Protein 2ZGD (pdb70)

Nearest PDB structures (foldseek):
  2zgd-assembly1_A  TM=1.006E+00  e=2.906E-17  unclassified
  2zgg-assembly1_A  TM=9.989E-01  e=7.273E-14  unclassified
  6gvm-assembly1_D  TM=4.880E-01  e=1.120E-10  synthetic construct
  4hrl-assembly1_A  TM=5.071E-01  e=3.769E-10  synthetic construct
  5h76-assembly3_C  TM=5.400E-01  e=4.015E-09  synthetic construct

Sequence (96 aa):
HHHHHSSGSDLGKKLLEAARAGQDDEVRILMANGADVAAKDKNGSTPLHLAARNGHLEVVKLLLEAGADVAQDKFGKTAFDISIDNGNEDLAEILQ

Structure (mmCIF, N/CA/C/O backbone):
data_2ZGD
#
_entry.id   2ZGD
#
_cell.length_a   48.887
_cell.length_b   48.887
_cell.length_c   67.088
_cell.angle_alpha   90.00
_cell.angle_beta   90.00
_cell.angle_gamma   120.00
#
_symmetry.space_group_name_H-M   'P 31 2 1'
#
loop_
_entity.id
_entity.type
_entity.pdbx_description
1 polymer '3 repeat synthetic ankyrin'
2 non-polymer 'CADMIUM ION'
3 non-polymer 'CHLORIDE ION'
4 water water
#
loop_
_atom_site.group_PDB
_atom_site.id
_atom_site.type_symbol
_atom_site.label_atom_id
_atom_site.label_alt_id
_atom_site.label_comp_id
_atom_site.label_asym_id
_atom_site.label_entity_id
_atom_site.label_seq_id
_atom_site.pdbx_PDB_ins_code
_atom_site.Cartn_x
_atom_site.Cartn_y
_atom_site.Cartn_z
_atom_site.occupancy
_atom_site.B_iso_or_equiv
_atom_site.auth_seq_id
_atom_site.auth_comp_id
_atom_site.auth_asym_id
_atom_site.auth_atom_id
_atom_site.pdbx_PDB_model_num
ATOM 1 N N . HIS A 1 5 ? -2.321 5.690 0.044 1.00 40.53 5 HIS A N 1
ATOM 2 C CA . HIS A 1 5 ? -1.274 6.381 -0.763 1.00 41.01 5 HIS A CA 1
ATOM 3 C C . HIS A 1 5 ? -0.943 7.757 -0.194 1.00 40.99 5 HIS A C 1
ATOM 4 O O . HIS A 1 5 ? -1.312 8.080 0.938 1.00 42.76 5 HIS A O 1
ATOM 5 N N . HIS A 1 6 ? -0.239 8.562 -0.987 1.00 39.91 6 HIS A N 1
ATOM 6 C CA . HIS A 1 6 ? 0.151 9.907 -0.579 1.00 38.17 6 HIS A CA 1
ATOM 7 C C . HIS A 1 6 ? -1.083 10.703 -0.181 1.00 36.80 6 HIS A C 1
ATOM 8 O O . HIS A 1 6 ? -2.192 10.410 -0.637 1.00 38.22 6 HIS A O 1
ATOM 10 N N . HIS A 1 7 ? -0.877 11.712 0.665 1.00 34.95 7 HIS A N 1
ATOM 11 C CA . HIS A 1 7 ? -1.959 12.571 1.150 1.00 30.44 7 HIS A CA 1
ATOM 12 C C . HIS A 1 7 ? -2.492 13.485 0.059 1.00 30.64 7 HIS A C 1
ATOM 13 O O . HIS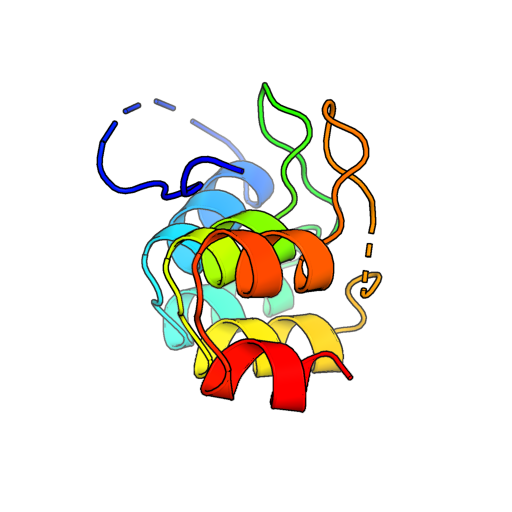 A 1 7 ? -1.778 13.844 -0.876 1.00 30.96 7 HIS A O 1
ATOM 20 N N . HIS A 1 8 ? -3.754 13.870 0.193 1.00 28.42 8 HIS A N 1
ATOM 21 C CA . HIS A 1 8 ? -4.394 14.747 -0.773 1.00 29.55 8 HIS A CA 1
ATOM 22 C C . HIS A 1 8 ? -4.907 15.980 -0.043 1.00 26.22 8 HIS A C 1
ATOM 23 O O . HIS A 1 8 ? -5.939 15.912 0.622 1.00 24.34 8 HIS A O 1
ATOM 30 N N . HIS A 1 9 ? -4.191 17.097 -0.144 1.00 26.00 9 HIS A N 1
ATOM 31 C CA . HIS A 1 9 ? -4.643 18.332 0.510 1.00 25.11 9 HIS A CA 1
ATOM 32 C C . HIS A 1 9 ? -4.885 19.412 -0.546 1.00 25.77 9 HIS A C 1
ATOM 33 O O . HIS A 1 9 ? -4.574 19.206 -1.721 1.00 24.12 9 HIS A O 1
ATOM 40 N N . SER A 1 10 ? -5.469 20.536 -0.140 1.00 23.29 10 SER A N 1
ATOM 41 C CA . SER A 1 10 ? -5.751 21.630 -1.068 1.00 24.28 10 SER A CA 1
ATOM 42 C C . SER A 1 10 ? -5.449 22.984 -0.447 1.00 23.51 10 SER A C 1
ATOM 43 O O . SER A 1 10 ? -6.310 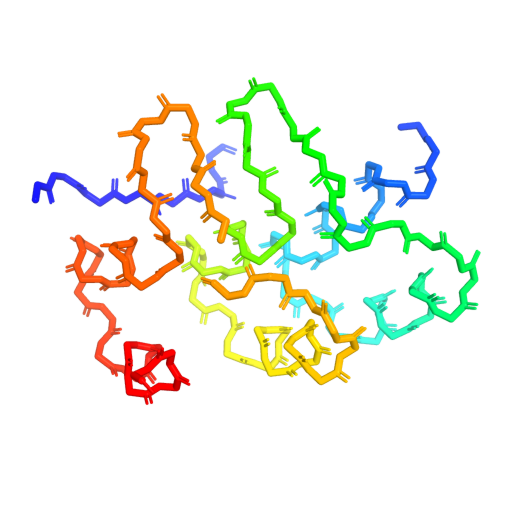23.837 -0.345 1.00 17.61 10 SER A O 1
ATOM 46 N N . SER A 1 11 ? -4.219 23.176 -0.007 1.00 27.57 11 SER A N 1
ATOM 47 C CA . SER A 1 11 ? -3.873 24.457 0.552 1.00 28.28 11 SER A CA 1
ATOM 48 C C . SER A 1 11 ? -2.670 24.956 -0.237 1.00 32.45 11 SER A C 1
ATOM 49 O O . SER A 1 11 ? -2.191 26.077 -0.051 1.00 28.03 11 SER A O 1
ATOM 52 N N . GLY A 1 12 ? -2.224 24.117 -1.171 1.00 35.24 12 GLY A N 1
ATOM 53 C CA . GLY A 1 12 ? -1.080 24.451 -2.007 1.00 38.69 12 GLY A CA 1
ATOM 54 C C . GLY A 1 12 ? -1.391 25.503 -3.061 1.00 40.25 12 GLY A C 1
ATOM 55 O O . GLY A 1 12 ? -2.393 26.216 -2.958 1.00 41.34 12 GLY A O 1
ATOM 56 N N . SER A 1 22 ? -15.841 31.880 -10.675 1.00 44.47 22 SER A N 1
ATOM 57 C CA . SER A 1 22 ? -16.730 32.926 -11.162 1.00 42.49 22 SER A CA 1
ATOM 58 C C . SER A 1 22 ? -18.072 32.907 -10.433 1.00 39.88 22 SER A C 1
ATOM 59 O O . SER A 1 22 ? -18.305 33.675 -9.506 1.00 38.37 22 SER A O 1
ATOM 61 N N . ASP A 1 23 ? -18.946 32.011 -10.864 1.00 37.33 23 ASP A N 1
ATOM 62 C CA . ASP A 1 23 ? -20.269 31.888 -10.294 1.00 33.54 23 ASP A CA 1
ATOM 63 C C . ASP A 1 23 ? -20.271 31.388 -8.851 1.00 31.25 23 ASP A C 1
ATOM 64 O O . ASP A 1 23 ? -19.225 31.292 -8.192 1.00 30.58 23 ASP A O 1
ATOM 69 N N . LEU A 1 24 ? -21.461 31.059 -8.368 1.00 27.59 24 LEU A N 1
ATOM 70 C CA . LEU A 1 24 ? -21.611 30.575 -7.018 1.00 25.22 24 LEU A CA 1
ATOM 71 C C . LEU A 1 24 ? -20.889 29.241 -6.818 1.00 22.63 24 LEU A C 1
ATOM 72 O O . LEU A 1 24 ? -20.418 28.960 -5.730 1.00 21.10 24 LEU A O 1
ATOM 77 N N . GLY A 1 25 ? -20.802 28.425 -7.864 1.00 21.67 25 GLY A N 1
ATOM 78 C CA . GLY A 1 25 ? -20.117 27.143 -7.741 1.00 21.39 25 GLY A CA 1
ATOM 79 C C . GLY A 1 25 ? -18.661 27.297 -7.318 1.00 19.52 25 GLY A C 1
ATOM 80 O O . GLY A 1 25 ? -18.201 26.667 -6.367 1.00 16.42 25 GLY A O 1
ATOM 81 N N . LYS A 1 26 ? -17.931 28.133 -8.050 1.00 19.88 26 LYS A N 1
ATOM 82 C CA . LYS A 1 26 ? -16.537 28.399 -7.746 1.00 19.49 26 LYS A CA 1
ATOM 83 C C . LYS A 1 26 ? -16.382 28.945 -6.320 1.00 16.55 26 LYS A C 1
ATOM 84 O O . LYS A 1 26 ? -15.423 28.615 -5.643 1.00 14.75 26 LYS A O 1
ATOM 90 N N . LYS A 1 27 ? -17.322 29.772 -5.874 1.00 13.18 27 LYS A N 1
ATOM 91 C CA . LYS A 1 27 ? -17.261 30.354 -4.537 1.00 15.80 27 LYS A CA 1
ATOM 92 C C . LYS A 1 27 ? -17.500 29.293 -3.462 1.00 13.78 27 LYS A C 1
ATOM 93 O O . LYS A 1 27 ? -16.890 29.335 -2.397 1.00 11.68 27 LYS A O 1
ATOM 99 N N . LEU A 1 28 ? -18.405 28.360 -3.745 1.00 12.59 28 LEU A N 1
ATOM 100 C CA . LEU A 1 28 ? -18.700 27.283 -2.801 1.00 12.16 28 LEU A CA 1
ATOM 101 C C . LEU A 1 28 ? -17.489 26.331 -2.722 1.00 9.90 28 LEU A C 1
ATOM 102 O O . LEU A 1 28 ? -17.135 25.848 -1.641 1.00 9.33 28 LEU A O 1
ATOM 107 N N . LEU A 1 29 ? -16.854 26.082 -3.867 1.00 8.69 29 LEU A N 1
ATOM 108 C CA . LEU A 1 29 ? -15.680 25.227 -3.895 1.00 10.33 29 LEU A CA 1
ATOM 109 C C . LEU A 1 29 ? -14.630 25.887 -2.989 1.00 9.51 29 LEU A C 1
ATOM 110 O O . LEU A 1 29 ? -13.992 25.203 -2.164 1.00 9.02 29 LEU A O 1
ATOM 115 N N . GLU A 1 30 ? -14.476 27.213 -3.104 1.00 8.69 30 GLU A N 1
ATOM 116 C CA . GLU A 1 30 ? -13.497 27.897 -2.263 1.00 10.07 30 GLU A CA 1
ATOM 117 C C . GLU A 1 30 ? -13.869 27.913 -0.772 1.00 10.02 30 GLU A C 1
ATOM 118 O O . GLU A 1 30 ? -13.005 27.712 0.083 1.00 9.52 30 GLU A O 1
ATOM 124 N N . ALA A 1 31 ? -15.139 28.167 -0.458 1.00 11.85 31 ALA A N 1
ATOM 125 C CA . ALA A 1 31 ? -15.563 28.227 0.945 1.00 11.27 31 ALA A CA 1
ATOM 126 C C . ALA A 1 31 ? -15.337 26.879 1.611 1.00 11.03 31 ALA A C 1
ATOM 127 O O . ALA A 1 31 ? -14.872 26.800 2.750 1.00 9.18 31 ALA A O 1
ATOM 129 N N . ALA A 1 32 ? -15.660 25.818 0.885 1.00 9.47 32 ALA A N 1
ATOM 130 C CA . ALA A 1 32 ? -15.494 24.467 1.412 1.00 9.27 32 ALA A CA 1
ATOM 131 C C . ALA A 1 32 ? -14.013 24.135 1.596 1.00 11.15 32 ALA A C 1
ATOM 132 O O . ALA A 1 32 ? -13.615 23.589 2.641 1.00 9.69 32 ALA A O 1
ATOM 134 N N . ARG A 1 33 ? -13.200 24.464 0.590 1.00 8.86 33 ARG A N 1
ATOM 135 C CA . ARG A 1 33 ? -11.746 24.229 0.655 1.00 9.86 33 ARG A CA 1
ATOM 136 C C . ARG A 1 33 ? -11.159 24.982 1.872 1.00 9.56 33 ARG A C 1
ATOM 137 O O . ARG A 1 33 ? -10.257 24.488 2.570 1.00 8.68 33 ARG A O 1
ATOM 145 N N . ALA A 1 34 ? -11.684 26.174 2.142 1.00 9.60 34 ALA A N 1
ATOM 146 C CA . ALA A 1 34 ? -11.175 26.975 3.257 1.00 9.34 34 ALA A CA 1
ATOM 147 C C . ALA A 1 34 ? -11.794 26.727 4.652 1.00 9.19 34 ALA A C 1
ATOM 148 O O . ALA A 1 34 ? -11.356 27.314 5.650 1.00 8.53 34 ALA A O 1
ATOM 150 N N . GLY A 1 35 ? -12.791 25.851 4.729 1.00 9.43 35 GLY A N 1
ATOM 151 C CA . GLY A 1 35 ? -13.415 25.536 6.010 1.00 8.46 35 GLY A CA 1
ATOM 152 C C . GLY A 1 35 ? -14.224 26.678 6.592 1.00 11.95 3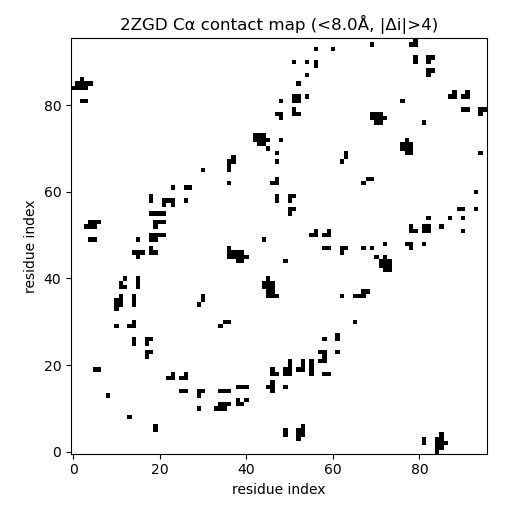5 GLY A C 1
ATOM 153 O O . GLY A 1 35 ? -14.356 26.804 7.806 1.00 7.62 35 GLY A O 1
ATOM 154 N N . GLN A 1 36 ? -14.795 27.502 5.717 1.00 10.20 36 GLN A N 1
ATOM 155 C CA . GLN A 1 36 ? -15.567 28.662 6.142 1.00 11.66 36 GLN A CA 1
ATOM 156 C C . GLN A 1 36 ? -17.029 28.320 6.139 1.00 13.59 36 GLN A C 1
ATOM 157 O O . GLN A 1 36 ? -17.728 28.549 5.142 1.00 10.83 36 GLN A O 1
ATOM 163 N N . ASP A 1 37 ? -17.503 27.783 7.260 1.00 14.56 37 ASP A N 1
ATOM 164 C CA . ASP A 1 37 ? -18.884 27.321 7.361 1.00 19.00 37 ASP A CA 1
ATOM 165 C C . ASP A 1 37 ? -19.978 28.337 7.074 1.00 16.58 37 ASP A C 1
ATOM 166 O O . ASP A 1 37 ? -20.941 28.015 6.398 1.00 13.84 37 ASP A O 1
ATOM 171 N N . ASP A 1 38 ? -19.841 29.554 7.588 1.00 18.80 38 ASP A N 1
ATOM 172 C CA . ASP A 1 38 ? -20.874 30.545 7.345 1.00 18.37 38 ASP A CA 1
ATOM 173 C C . ASP A 1 38 ? -20.980 30.868 5.860 1.00 16.73 38 ASP A C 1
ATOM 174 O O . ASP A 1 38 ? -22.088 31.031 5.342 1.00 15.03 38 ASP A O 1
ATOM 179 N N . GLU A 1 39 ? -19.838 30.949 5.173 1.00 14.35 39 GLU A N 1
ATOM 180 C CA . GLU A 1 39 ? -19.825 31.205 3.741 1.00 15.58 39 GLU A CA 1
ATOM 181 C C . GLU A 1 39 ? -20.555 30.095 3.019 1.00 15.63 39 GLU A C 1
ATOM 182 O O . GLU A 1 39 ? -21.303 30.331 2.076 1.00 15.07 39 GLU A O 1
ATOM 188 N N . VAL A 1 40 ? -20.293 28.868 3.445 1.00 13.86 40 VAL A N 1
ATOM 189 C CA . VAL A 1 40 ? -20.917 27.711 2.832 1.00 14.46 40 VAL A CA 1
ATOM 190 C C . VAL A 1 40 ? -22.432 27.757 3.030 1.00 15.36 40 VAL A C 1
ATOM 191 O O . VAL A 1 40 ? -23.192 27.500 2.083 1.00 13.15 40 VAL A O 1
ATOM 195 N N . ARG A 1 41 ? -22.879 28.080 4.242 1.00 16.90 41 ARG A N 1
ATOM 196 C CA . ARG A 1 41 ? -24.328 28.145 4.511 1.00 18.15 41 ARG A CA 1
ATOM 197 C C . ARG A 1 41 ? -24.992 29.142 3.562 1.00 19.75 41 ARG A C 1
ATOM 198 O O . ARG A 1 41 ? -25.950 28.805 2.860 1.00 19.38 41 ARG A O 1
ATOM 206 N N . ILE A 1 42 ? -24.467 30.365 3.556 1.00 18.66 42 ILE A N 1
ATOM 207 C CA . ILE A 1 42 ? -24.996 31.449 2.730 1.00 18.88 42 ILE A CA 1
ATOM 208 C C . ILE A 1 42 ? -25.024 31.092 1.252 1.00 19.00 42 ILE A C 1
ATOM 209 O O . ILE A 1 42 ? -26.041 31.275 0.580 1.00 17.91 42 ILE A O 1
ATOM 214 N N . LEU A 1 43 ? -23.900 30.597 0.738 1.00 18.73 43 LEU A N 1
ATOM 215 C CA . LEU A 1 43 ? -23.801 30.249 -0.678 1.00 18.21 43 LEU A CA 1
ATOM 216 C C . LEU A 1 43 ? -24.792 29.159 -1.105 1.00 18.53 43 LEU A C 1
ATOM 217 O O . LEU A 1 43 ? -25.407 29.256 -2.170 1.00 17.49 43 LEU A O 1
ATOM 222 N N . MET A 1 44 ? -24.954 28.122 -0.289 1.00 16.01 44 MET A N 1
ATOM 223 C CA . MET A 1 44 ? -25.891 27.074 -0.663 1.00 20.16 44 MET A CA 1
ATOM 224 C C . MET A 1 44 ? -27.313 27.630 -0.614 1.00 21.36 44 MET A C 1
ATOM 225 O O . MET A 1 44 ? -28.147 27.309 -1.464 1.00 22.01 44 MET A O 1
ATOM 230 N N . ALA A 1 45 ? -27.591 28.456 0.386 1.00 21.26 45 ALA A N 1
ATOM 231 C CA . ALA A 1 45 ? -28.911 29.053 0.491 1.00 23.73 45 ALA A CA 1
ATOM 232 C C . ALA A 1 45 ? -29.201 29.816 -0.799 1.00 25.07 45 ALA A C 1
ATOM 233 O O . ALA A 1 45 ? -30.332 29.811 -1.300 1.00 25.65 45 ALA A O 1
ATOM 235 N N . ASN A 1 46 ? -28.178 30.465 -1.344 1.00 24.92 46 ASN A N 1
ATOM 236 C CA . ASN A 1 46 ? -28.361 31.243 -2.556 1.00 24.80 46 ASN A CA 1
ATOM 237 C C . ASN A 1 46 ? -28.265 30.453 -3.855 1.00 24.82 46 ASN A C 1
ATOM 238 O O . ASN A 1 46 ? -28.041 31.023 -4.919 1.00 27.15 46 ASN A O 1
ATOM 243 N N . GLY A 1 47 ? -28.438 29.141 -3.769 1.00 24.53 47 GLY A N 1
ATOM 244 C CA . GLY A 1 47 ? -28.406 28.317 -4.972 1.00 24.40 47 GLY A CA 1
ATOM 245 C C . GLY A 1 47 ? -27.092 27.738 -5.465 1.00 25.08 47 GLY A C 1
ATOM 246 O O . GLY A 1 47 ? -27.062 27.168 -6.559 1.00 25.01 47 GLY A O 1
ATOM 247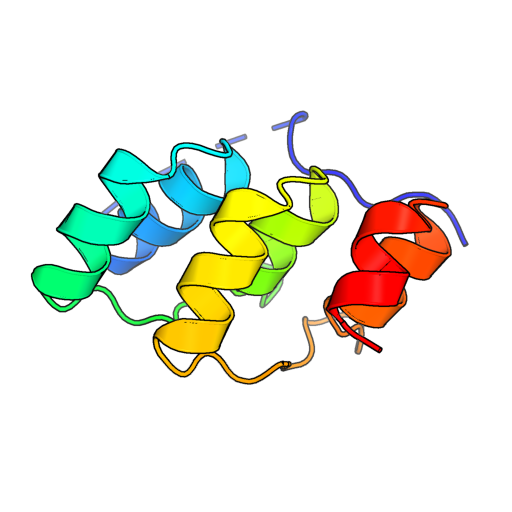 N N . ALA A 1 48 ? -26.006 27.872 -4.698 1.00 22.05 48 ALA A N 1
ATOM 248 C CA . ALA A 1 48 ? -24.725 27.312 -5.129 1.00 21.25 48 ALA A CA 1
ATOM 249 C C . ALA A 1 48 ? -24.939 25.807 -5.249 1.00 19.96 48 ALA A C 1
ATOM 250 O O . ALA A 1 48 ? -25.571 25.203 -4.391 1.00 21.83 48 ALA A O 1
ATOM 252 N N . ASP A 1 49 ? -24.422 25.201 -6.309 1.00 20.01 49 ASP A N 1
ATOM 253 C CA . ASP A 1 49 ? -24.615 23.767 -6.543 1.00 19.90 49 ASP A CA 1
ATOM 254 C C . ASP A 1 49 ? -23.640 22.873 -5.755 1.00 18.73 49 ASP A C 1
ATOM 255 O O . ASP A 1 49 ? -22.448 22.902 -6.017 1.00 16.88 49 ASP A O 1
ATOM 260 N N . VAL A 1 50 ? -24.138 22.071 -4.813 1.00 17.64 50 VAL A N 1
ATOM 261 C CA . VAL A 1 50 ? -23.237 21.200 -4.046 1.00 20.77 50 VAL A CA 1
ATOM 262 C C . VAL A 1 50 ? -22.551 20.168 -4.926 1.00 19.67 50 VAL A C 1
ATOM 263 O O . VAL A 1 50 ? -21.588 19.522 -4.509 1.00 19.72 50 VAL A O 1
ATOM 267 N N . ALA A 1 51 ? -23.023 20.041 -6.159 1.00 19.33 51 ALA A N 1
ATOM 268 C CA . ALA A 1 51 ? -22.424 19.117 -7.112 1.00 20.28 51 ALA A CA 1
ATOM 269 C C . ALA A 1 51 ? -21.373 19.811 -7.985 1.00 20.05 51 ALA A C 1
ATOM 270 O O . ALA A 1 51 ? -20.831 19.204 -8.913 1.00 21.64 51 ALA A O 1
ATOM 272 N N . ALA A 1 52 ? -21.085 21.082 -7.713 1.00 20.25 52 ALA A N 1
ATOM 273 C CA . ALA A 1 52 ? -20.082 21.793 -8.506 1.00 20.58 52 ALA A CA 1
ATOM 274 C C . ALA A 1 52 ? -18.770 21.018 -8.486 1.00 22.48 52 ALA A C 1
ATOM 275 O O . ALA A 1 52 ? -18.462 20.341 -7.504 1.00 19.95 52 ALA A O 1
ATOM 277 N N . LYS A 1 53 ? -18.001 21.112 -9.567 1.00 22.54 53 LYS A N 1
ATOM 278 C CA . LYS A 1 53 ? -16.719 20.415 -9.634 1.00 26.43 53 LYS A CA 1
ATOM 279 C C . LYS A 1 53 ? -15.606 21.311 -10.164 1.00 26.54 53 LYS A C 1
ATOM 280 O O . LYS A 1 53 ? -15.843 22.165 -11.021 1.00 25.70 53 LYS A O 1
ATOM 284 N N . ASP A 1 54 ? -14.398 21.133 -9.642 1.00 26.94 54 ASP A N 1
ATOM 285 C CA . ASP A 1 54 ? -13.263 21.909 -10.128 1.00 27.34 54 ASP A CA 1
ATOM 286 C C . ASP A 1 54 ? -12.584 21.101 -11.240 1.00 29.27 54 ASP A C 1
ATOM 287 O O . ASP A 1 54 ? -13.133 20.097 -11.697 1.00 26.70 54 ASP A O 1
ATOM 292 N N . LYS A 1 55 ? -11.399 21.536 -11.656 1.00 30.05 55 LYS A N 1
ATOM 293 C CA . LYS A 1 55 ? -10.641 20.868 -12.716 1.00 33.74 55 LYS A CA 1
ATOM 294 C C . LYS A 1 55 ? -10.485 19.374 -12.470 1.00 34.08 55 LYS A C 1
ATOM 295 O O . LYS A 1 55 ? -10.735 18.562 -13.359 1.00 34.63 55 LYS A O 1
ATOM 298 N N . ASN A 1 56 ? -10.059 19.020 -11.261 1.00 34.96 56 ASN A N 1
ATOM 299 C CA . ASN A 1 56 ? -9.842 17.624 -10.893 1.00 33.10 56 ASN A CA 1
ATOM 300 C C . ASN A 1 56 ? -11.108 16.852 -10.558 1.00 31.55 56 ASN A C 1
ATOM 301 O O . ASN A 1 56 ? -11.041 15.767 -9.978 1.00 30.33 56 ASN A O 1
ATOM 305 N N . GLY A 1 57 ? -12.257 17.394 -10.944 1.00 26.58 57 GLY A N 1
ATOM 306 C CA . GLY A 1 57 ? -13.508 16.721 -10.653 1.00 25.89 57 GLY A CA 1
ATOM 307 C C . GLY A 1 57 ? -13.844 16.703 -9.169 1.00 21.72 57 GLY A C 1
ATOM 308 O O . GLY A 1 57 ? 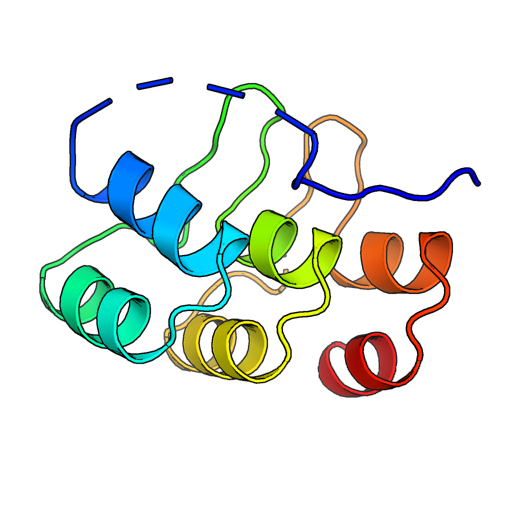-14.691 15.921 -8.737 1.00 20.83 57 GLY A O 1
ATOM 309 N N . SER A 1 58 ? -13.174 17.544 -8.381 1.00 19.09 58 SER A N 1
ATOM 310 C CA . SER A 1 58 ? -13.448 17.613 -6.946 1.00 18.06 58 SER A CA 1
ATOM 311 C C . SER A 1 58 ? -14.700 18.443 -6.657 1.00 17.99 58 SER A C 1
ATOM 312 O O . SER A 1 58 ? -14.873 19.542 -7.198 1.00 16.66 58 SER A O 1
ATOM 315 N N . THR A 1 59 ? -15.567 17.914 -5.796 1.00 16.46 59 THR A N 1
ATOM 316 C CA . THR A 1 59 ? -16.779 18.624 -5.392 1.00 15.65 59 THR A CA 1
ATOM 317 C C . THR A 1 59 ? -16.456 19.372 -4.116 1.00 13.91 59 THR A C 1
ATOM 318 O O . THR A 1 59 ? -15.371 19.218 -3.552 1.00 13.54 59 THR A O 1
ATOM 322 N N . PRO A 1 60 ? -17.378 20.222 -3.659 1.00 11.10 60 PRO A N 1
ATOM 323 C CA . PRO A 1 60 ? -17.066 20.939 -2.424 1.00 12.44 60 PRO A CA 1
ATOM 324 C C . PRO A 1 60 ? -16.813 19.956 -1.288 1.00 10.49 60 PRO A C 1
ATOM 325 O O . PRO A 1 60 ? -16.004 20.221 -0.415 1.00 8.32 60 PRO A O 1
ATOM 329 N N . LEU A 1 61 ? -17.497 18.816 -1.321 1.00 7.59 61 LEU A N 1
ATOM 330 C CA . LEU A 1 61 ? -17.295 17.804 -0.275 1.00 11.11 61 LEU A CA 1
ATOM 331 C C . LEU A 1 61 ? -15.846 17.297 -0.335 1.00 11.35 61 LEU A C 1
ATOM 332 O O . LEU A 1 61 ? -15.221 17.097 0.701 1.00 8.95 61 LEU A O 1
ATOM 337 N N . HIS A 1 62 ? -15.297 17.099 -1.539 1.00 11.51 62 HIS A N 1
ATOM 338 C CA . HIS A 1 62 ? -13.912 16.650 -1.635 1.00 10.17 62 HIS A CA 1
ATOM 339 C C . HIS A 1 62 ? -12.901 17.671 -1.086 1.00 9.70 62 HIS A C 1
ATOM 340 O O . HIS A 1 62 ? -11.945 17.306 -0.377 1.00 8.22 62 HIS A O 1
ATOM 347 N N . LEU A 1 63 ? -13.062 18.937 -1.454 1.00 9.19 63 LEU A N 1
ATOM 348 C CA . LEU A 1 63 ? -12.127 19.960 -0.994 1.00 8.14 63 LEU A CA 1
ATOM 349 C C . LEU A 1 63 ? -12.181 20.138 0.551 1.00 9.05 63 LEU A C 1
ATOM 350 O O . LEU A 1 63 ? -11.143 20.318 1.202 1.00 8.97 63 LEU A O 1
ATOM 355 N N . ALA A 1 64 ? -13.377 20.082 1.137 1.00 7.46 64 ALA A N 1
ATOM 356 C CA . ALA A 1 64 ? -13.516 20.179 2.587 1.00 8.52 64 ALA A CA 1
ATOM 357 C C . ALA A 1 64 ? -12.795 18.967 3.199 1.00 10.24 64 ALA A C 1
ATOM 358 O O . ALA A 1 64 ? -12.050 19.092 4.180 1.00 11.92 64 ALA A O 1
ATOM 360 N N . ALA A 1 65 ? -13.012 17.797 2.610 1.00 10.65 65 ALA A N 1
ATOM 361 C CA . ALA A 1 65 ? -12.375 16.578 3.108 1.00 12.14 65 ALA A CA 1
ATOM 362 C C . ALA A 1 65 ? -10.847 16.635 2.962 1.00 10.78 65 ALA A C 1
ATOM 363 O O . ALA A 1 65 ? -10.108 16.249 3.866 1.00 6.51 65 ALA A O 1
ATOM 365 N N . ARG A 1 66 ? -10.375 17.105 1.813 1.00 12.20 66 ARG A N 1
ATOM 366 C CA . ARG A 1 66 ? -8.945 17.194 1.592 1.00 13.09 66 ARG A CA 1
ATOM 367 C C . ARG A 1 66 ? -8.244 18.034 2.660 1.00 12.38 66 ARG A C 1
ATOM 368 O O . ARG A 1 66 ? -7.104 17.750 3.030 1.00 13.62 66 ARG A O 1
ATOM 376 N N . ASN A 1 67 ? -8.933 19.040 3.179 1.00 8.52 67 ASN A N 1
ATOM 377 C CA . ASN A 1 67 ? -8.347 19.906 4.193 1.00 10.91 67 ASN A CA 1
ATOM 378 C C . ASN A 1 67 ? -8.882 19.661 5.619 1.00 9.93 67 ASN A C 1
ATOM 379 O O . ASN A 1 67 ? -8.715 20.488 6.525 1.00 11.02 67 ASN A O 1
ATOM 384 N N . GLY A 1 68 ? -9.541 18.531 5.803 1.00 5.92 68 GLY A N 1
ATOM 385 C CA . GLY A 1 68 ? -10.026 18.153 7.117 1.00 7.24 68 GLY A CA 1
ATOM 386 C C . GLY A 1 68 ? -11.039 19.030 7.805 1.00 9.92 68 GLY A C 1
ATOM 387 O O . GLY A 1 68 ? -11.063 19.063 9.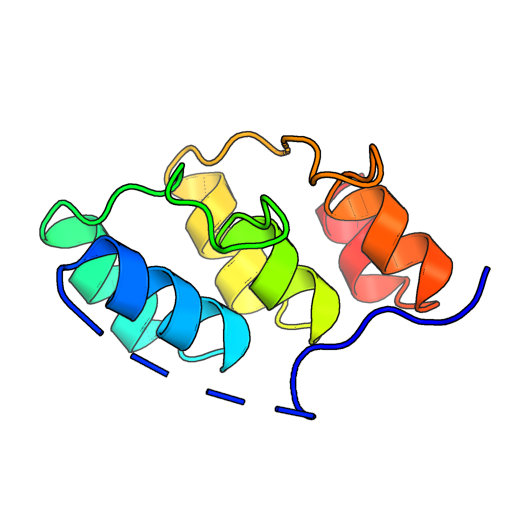022 1.00 12.44 68 GLY A O 1
ATOM 388 N N . HIS A 1 69 ? -11.883 19.717 7.038 1.00 9.99 69 HIS A N 1
ATOM 389 C CA . HIS A 1 69 ? -12.903 20.618 7.603 1.00 8.93 69 HIS A CA 1
ATOM 390 C C . HIS A 1 69 ? -14.202 19.876 7.931 1.00 11.07 69 HIS A C 1
ATOM 391 O O . HIS A 1 69 ? -15.140 19.832 7.128 1.00 9.29 69 HIS A O 1
ATOM 398 N N . LEU A 1 70 ? -14.252 19.339 9.149 1.00 10.68 70 LEU A N 1
ATOM 399 C CA . LEU A 1 70 ? -15.378 18.549 9.610 1.00 13.78 70 LEU A CA 1
ATOM 400 C C . LEU A 1 70 ? -16.733 19.235 9.562 1.00 12.08 70 LEU A C 1
ATOM 401 O O . LEU A 1 70 ? -17.692 18.640 9.087 1.00 9.08 70 LEU A O 1
ATOM 406 N N . GLU A 1 71 ? -16.796 20.479 10.027 1.00 12.57 71 GLU A N 1
ATOM 407 C CA . GLU A 1 71 ? -18.038 21.246 10.051 1.00 15.23 71 GLU A CA 1
ATOM 408 C C . GLU A 1 71 ? -18.607 21.449 8.646 1.00 12.38 71 GLU A C 1
ATOM 409 O O . GLU A 1 71 ? -19.814 21.261 8.403 1.00 10.33 71 GLU A O 1
ATOM 415 N N . VAL A 1 72 ? -17.745 21.844 7.714 1.00 11.31 72 VAL A N 1
ATOM 416 C CA . VAL A 1 72 ? -18.197 22.038 6.339 1.00 13.32 72 VAL A CA 1
ATOM 417 C C . VAL A 1 72 ? -18.704 20.701 5.758 1.00 11.35 72 VAL A C 1
ATOM 418 O O . VAL A 1 72 ? -19.739 20.645 5.065 1.00 10.25 72 VAL A O 1
ATOM 422 N N . VAL A 1 73 ? -17.986 19.615 6.045 1.00 12.55 73 VAL A N 1
ATOM 423 C CA . VAL A 1 73 ? -18.427 18.320 5.554 1.00 12.27 73 VAL A CA 1
ATOM 424 C C . VAL A 1 73 ? -19.838 18.015 6.067 1.00 12.33 73 VAL A C 1
ATOM 425 O O . VAL A 1 73 ? -20.699 17.582 5.294 1.00 10.88 73 VAL A O 1
ATOM 429 N N . LYS A 1 74 ? -20.092 18.255 7.353 1.00 11.96 74 LYS A N 1
ATOM 430 C CA . LYS A 1 74 ? -21.435 18.000 7.895 1.00 14.65 74 LYS A CA 1
ATOM 431 C C . LYS A 1 74 ? -22.504 18.876 7.229 1.00 15.67 74 LYS A C 1
ATOM 432 O O . LYS A 1 74 ? -23.603 18.403 6.911 1.00 12.90 74 LYS A O 1
ATOM 438 N N . LEU A 1 75 ? -22.191 20.149 6.994 1.00 13.97 75 LEU A N 1
ATOM 439 C CA . LEU A 1 75 ? -23.159 21.041 6.360 1.00 13.23 75 LEU A CA 1
ATOM 440 C C . LEU A 1 75 ? -23.492 20.612 4.931 1.00 12.48 75 LEU A C 1
ATOM 441 O O . LEU A 1 75 ? -24.662 20.632 4.520 1.00 11.50 75 LEU A O 1
ATOM 446 N N . LEU A 1 76 ? -22.463 20.228 4.173 1.00 9.95 76 LEU A N 1
ATOM 447 C CA . LEU A 1 76 ? -22.667 19.796 2.802 1.00 12.23 76 LEU A CA 1
ATOM 448 C C . LEU A 1 76 ? -23.533 18.538 2.773 1.00 11.34 76 LEU A C 1
ATOM 449 O O . LEU A 1 76 ? -24.461 18.451 1.981 1.00 14.99 76 LEU A O 1
ATOM 454 N N . LEU A 1 77 ? -23.232 17.575 3.637 1.00 12.70 77 LEU A N 1
ATOM 455 C CA . LEU A 1 77 ? -24.008 16.351 3.669 1.00 14.99 77 LEU A CA 1
ATOM 456 C C . LEU A 1 77 ? -25.466 16.648 4.022 1.00 16.66 77 LEU A C 1
ATOM 457 O O . LEU A 1 77 ? -26.388 16.089 3.421 1.00 17.02 77 LEU A O 1
ATOM 462 N N . GLU A 1 78 ? -25.680 17.539 4.980 1.00 17.67 78 GLU A N 1
ATOM 463 C CA . GLU A 1 78 ? -27.038 17.861 5.380 1.00 21.48 78 GLU A CA 1
ATOM 464 C C . GLU A 1 78 ? -27.771 18.595 4.285 1.00 20.89 78 GLU A C 1
ATOM 465 O O . GLU A 1 78 ? -29.002 18.543 4.211 1.00 20.48 78 GLU A O 1
ATOM 470 N N . ALA A 1 79 ? -27.026 19.266 3.418 1.00 18.72 79 ALA A N 1
ATOM 471 C CA . ALA A 1 79 ? -27.655 19.983 2.327 1.00 19.62 79 ALA A CA 1
ATOM 472 C C . ALA A 1 79 ? -27.905 19.041 1.162 1.00 19.12 79 ALA A C 1
ATOM 473 O O . ALA A 1 79 ? -28.386 19.455 0.117 1.00 21.37 79 ALA A O 1
ATOM 475 N N . GLY A 1 80 ? -27.550 17.771 1.329 1.00 20.27 80 GLY A N 1
ATOM 476 C CA . GLY A 1 80 ? -27.794 16.816 0.265 1.00 18.82 80 GLY A CA 1
ATOM 477 C C . GLY A 1 80 ? -26.671 16.514 -0.707 1.00 18.57 80 GLY A C 1
ATOM 478 O O . GLY A 1 80 ? -26.916 16.028 -1.820 1.00 19.19 80 GLY A O 1
ATOM 479 N N . ALA A 1 81 ? -25.432 16.789 -0.320 1.00 15.24 81 ALA A N 1
ATOM 480 C CA . ALA A 1 81 ? -24.326 16.488 -1.218 1.00 12.57 81 ALA A CA 1
ATOM 481 C C . ALA A 1 81 ? -24.167 14.963 -1.315 1.00 11.39 81 ALA A C 1
ATOM 482 O O . ALA A 1 81 ? -24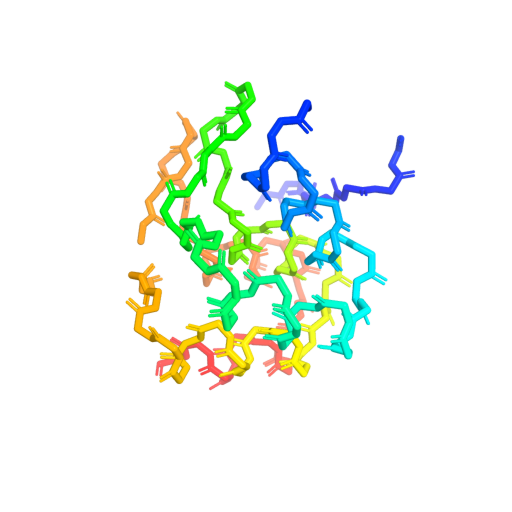.410 14.249 -0.340 1.00 10.51 81 ALA A O 1
ATOM 484 N N . ASP A 1 82 ? -23.789 14.472 -2.492 1.00 12.73 82 ASP A N 1
ATOM 485 C CA . ASP A 1 82 ? -23.573 13.034 -2.708 1.00 13.49 82 ASP A CA 1
ATOM 486 C C . ASP A 1 82 ? -22.310 12.596 -1.961 1.00 11.99 82 ASP A C 1
ATOM 487 O O . ASP A 1 82 ? -21.184 12.896 -2.375 1.00 11.37 82 ASP A O 1
ATOM 492 N N . VAL A 1 83 ? -22.491 11.879 -0.864 1.00 11.85 83 VAL A N 1
ATOM 493 C CA . VAL A 1 83 ? -21.354 11.449 -0.076 1.00 10.59 83 VAL A CA 1
ATOM 494 C C . VAL A 1 83 ? -20.454 10.508 -0.865 1.00 12.24 83 VAL A C 1
ATOM 495 O O . VAL A 1 83 ? -19.284 10.392 -0.569 1.00 12.10 83 VAL A O 1
ATOM 508 N N . ALA A 1 85 ? -19.773 10.798 -4.217 1.00 9.00 85 ALA A N 1
ATOM 509 C CA . ALA A 1 85 ? -19.235 11.377 -5.451 1.00 11.29 85 ALA A CA 1
ATOM 510 C C . ALA A 1 85 ? -17.736 11.057 -5.563 1.00 11.40 85 ALA A C 1
ATOM 511 O O . ALA A 1 85 ? -16.985 11.079 -4.573 1.00 10.55 85 ALA A O 1
ATOM 513 N N . GLN A 1 86 ? -17.302 10.761 -6.779 1.00 12.30 86 GLN A N 1
ATOM 514 C CA . GLN A 1 86 ? -15.908 10.425 -7.023 1.00 14.06 86 GLN A CA 1
ATOM 515 C C . GLN A 1 86 ? -15.195 11.501 -7.815 1.00 14.06 86 GLN A C 1
ATOM 516 O O . GLN A 1 86 ? -15.769 12.052 -8.735 1.00 14.51 86 GLN A O 1
ATOM 522 N N . ASP A 1 87 ? -13.950 11.801 -7.457 1.00 14.08 87 ASP A N 1
ATOM 523 C CA . ASP A 1 87 ? -13.204 12.799 -8.221 1.00 16.54 87 ASP A CA 1
ATOM 524 C C . ASP 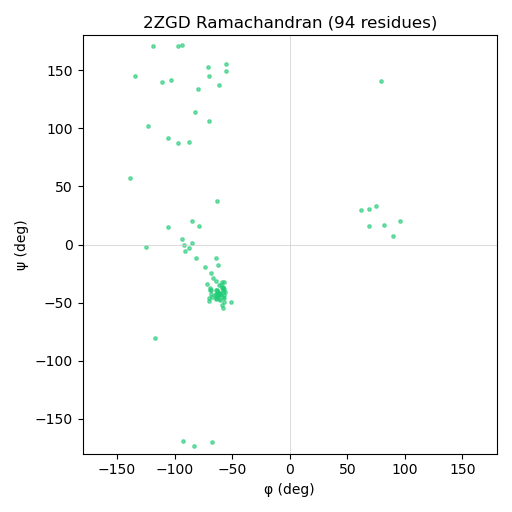A 1 87 ? -12.592 12.096 -9.451 1.00 18.03 87 ASP A C 1
ATOM 525 O O . ASP A 1 87 ? -12.893 10.930 -9.707 1.00 15.19 87 ASP A O 1
ATOM 530 N N . LYS A 1 88 ? -11.758 12.791 -10.212 1.00 20.55 88 LYS A N 1
ATOM 531 C CA . LYS A 1 88 ? -11.153 12.194 -11.401 1.00 22.77 88 LYS A CA 1
ATOM 532 C C . LYS A 1 88 ? -10.278 11.005 -11.102 1.00 22.29 88 LYS A C 1
ATOM 533 O O . LYS A 1 88 ? -9.972 10.222 -11.992 1.00 22.79 88 LYS A O 1
ATOM 536 N N . PHE A 1 89 ? -9.870 10.869 -9.850 1.00 21.23 89 PHE A N 1
ATOM 537 C CA . PHE A 1 89 ? -9.012 9.760 -9.455 1.00 24.61 89 PHE A CA 1
ATOM 538 C C . PHE A 1 89 ? -9.836 8.572 -8.963 1.00 23.48 89 PHE A C 1
ATOM 539 O O . PHE A 1 89 ? -9.283 7.547 -8.590 1.00 24.09 89 PHE A O 1
ATOM 542 N N . GLY A 1 90 ? -11.157 8.708 -8.961 1.00 21.80 90 GLY A N 1
ATOM 543 C CA . GLY A 1 90 ? -12.010 7.622 -8.491 1.00 19.95 90 GLY A CA 1
ATOM 544 C C . GLY A 1 90 ? -12.125 7.619 -6.976 1.00 20.53 90 GLY A C 1
ATOM 545 O O . GLY A 1 90 ? -12.551 6.633 -6.379 1.00 20.21 90 GLY A O 1
ATOM 546 N N . LYS A 1 91 ? -11.762 8.724 -6.334 1.00 17.83 91 LYS A N 1
ATOM 547 C CA . LYS A 1 91 ? -11.815 8.780 -4.884 1.00 16.36 91 LYS A CA 1
ATOM 548 C C . LYS A 1 91 ? -13.011 9.551 -4.347 1.00 14.05 91 LYS A C 1
ATOM 549 O O . LYS A 1 91 ? -13.409 10.561 -4.919 1.00 12.38 91 LYS A O 1
ATOM 555 N N . THR A 1 92 ? -13.578 9.039 -3.257 1.00 10.27 92 THR A N 1
ATOM 556 C CA . THR A 1 92 ? -14.704 9.669 -2.562 1.00 9.72 92 THR A CA 1
ATOM 557 C C . THR A 1 92 ? -14.045 10.455 -1.424 1.00 11.78 92 THR A C 1
ATOM 558 O O . THR A 1 92 ? -12.849 10.312 -1.174 1.00 11.23 92 THR A O 1
ATOM 562 N N . ALA A 1 93 ? -14.836 11.273 -0.739 1.00 10.51 93 ALA A N 1
ATOM 563 C CA . ALA A 1 93 ? -14.343 12.033 0.398 1.00 9.26 93 ALA A CA 1
ATOM 564 C C . ALA A 1 93 ? -13.780 11.072 1.451 1.00 9.65 93 ALA A C 1
ATOM 565 O O . ALA A 1 93 ? -12.764 11.364 2.102 1.00 10.39 93 ALA A O 1
ATOM 567 N N . PHE A 1 94 ? -14.427 9.916 1.609 1.00 9.41 94 PHE A N 1
ATOM 568 C CA . PHE A 1 94 ? -13.988 8.930 2.583 1.00 10.36 94 PHE A CA 1
ATOM 569 C C . PHE A 1 94 ? -12.616 8.411 2.197 1.00 10.22 94 PHE A C 1
ATOM 570 O O . PHE A 1 94 ? -11.726 8.315 3.036 1.00 10.53 94 PHE A O 1
ATOM 578 N N . ASP A 1 95 ? -12.445 8.070 0.930 1.00 10.58 95 ASP A N 1
ATOM 579 C CA . ASP A 1 95 ? -11.146 7.580 0.478 1.00 10.12 95 ASP A CA 1
ATOM 580 C C . ASP A 1 95 ? -10.072 8.615 0.801 1.00 10.93 95 ASP A C 1
ATOM 581 O O . ASP A 1 95 ? -8.972 8.274 1.266 1.00 9.92 95 ASP A O 1
ATOM 586 N N . ILE A 1 96 ? -10.407 9.881 0.586 1.00 12.96 96 ILE A N 1
ATOM 587 C CA . ILE A 1 96 ? -9.459 10.952 0.862 1.00 12.40 96 ILE A CA 1
ATOM 588 C C . ILE A 1 96 ? -9.081 10.943 2.338 1.00 14.68 96 ILE A C 1
ATOM 589 O O . ILE A 1 96 ? -7.879 11.009 2.674 1.00 13.21 96 ILE A O 1
ATOM 594 N N . SER A 1 97 ? -10.086 10.855 3.210 1.00 9.31 97 SER A N 1
ATOM 595 C CA . SER A 1 97 ? -9.848 10.855 4.649 1.00 11.24 97 SER A CA 1
ATOM 596 C C . SER A 1 97 ? -8.970 9.678 5.028 1.00 12.87 97 SER A C 1
ATOM 597 O O . SER A 1 97 ? -8.165 9.778 5.961 1.00 13.55 97 SER A O 1
ATOM 600 N N . ILE A 1 98 ? -9.137 8.551 4.335 1.00 10.10 98 ILE A N 1
ATOM 601 C CA . ILE A 1 98 ? -8.287 7.403 4.626 1.00 12.56 98 ILE A CA 1
ATOM 602 C C . ILE A 1 98 ? -6.842 7.681 4.163 1.00 11.91 98 ILE A C 1
ATOM 603 O O . ILE A 1 98 ? -5.895 7.462 4.917 1.00 13.49 98 ILE A O 1
ATOM 608 N N . ASP A 1 99 ? -6.669 8.159 2.929 1.00 11.32 99 ASP A N 1
ATOM 609 C CA . ASP A 1 99 ? -5.330 8.461 2.437 1.00 14.03 99 ASP A CA 1
ATOM 610 C C . ASP A 1 99 ? -4.599 9.476 3.309 1.00 14.75 99 ASP A C 1
ATOM 611 O O . ASP A 1 99 ? -3.389 9.343 3.545 1.00 11.94 99 ASP A O 1
ATOM 616 N N . ASN A 1 100 ? -5.327 10.490 3.786 1.00 13.21 100 ASN A N 1
ATOM 617 C CA . ASN A 1 100 ? -4.722 11.543 4.614 1.00 13.81 100 ASN A CA 1
ATOM 618 C C . ASN A 1 100 ? -4.558 11.160 6.063 1.00 13.39 100 ASN A C 1
ATOM 619 O O . ASN A 1 100 ? -3.875 11.854 6.819 1.00 12.87 100 ASN A O 1
ATOM 624 N N . GLY A 1 101 ? -5.180 10.056 6.455 1.00 11.94 101 GLY A N 1
ATOM 625 C CA . GLY A 1 101 ? -5.056 9.623 7.829 1.00 14.34 101 GLY A CA 1
ATOM 626 C C . GLY A 1 101 ? -5.870 10.450 8.801 1.00 14.22 101 GLY A C 1
ATOM 627 O O . GLY A 1 101 ? -5.449 10.650 9.945 1.00 15.97 101 GLY A O 1
ATOM 628 N N . ASN A 1 102 ? -7.026 10.944 8.370 1.00 10.28 102 ASN A N 1
ATOM 629 C CA . ASN A 1 102 ? -7.859 11.718 9.288 1.00 11.04 102 ASN A CA 1
ATOM 630 C C . ASN A 1 102 ? -9.057 10.873 9.707 1.00 12.43 102 ASN A C 1
ATOM 631 O O . ASN A 1 102 ? -10.105 10.862 9.050 1.00 11.90 102 ASN A O 1
ATOM 636 N N . GLU A 1 103 ? -8.886 10.155 10.809 1.00 12.29 103 GLU A N 1
ATOM 637 C CA . GLU A 1 103 ? -9.917 9.288 11.325 1.00 14.20 103 GLU A CA 1
ATOM 638 C C . GLU A 1 103 ? -11.140 10.049 11.825 1.00 14.55 103 GLU A C 1
ATOM 639 O O . GLU A 1 103 ? -12.255 9.516 11.787 1.00 14.13 103 GLU A O 1
ATOM 644 N N . ASP A 1 104 ? -10.959 11.284 12.297 1.00 13.28 104 ASP A N 1
ATOM 645 C CA . ASP A 1 104 ? -12.107 12.069 12.757 1.00 13.55 104 ASP A CA 1
ATOM 646 C C . ASP A 1 104 ? -13.077 12.248 11.575 1.00 14.50 104 ASP A C 1
ATOM 647 O O . ASP A 1 104 ? -14.300 12.120 11.711 1.00 14.10 104 ASP A O 1
ATOM 652 N N . LEU A 1 105 ? -12.502 12.537 10.412 1.00 11.02 105 LEU A N 1
ATOM 653 C CA . LEU A 1 105 ? -13.263 12.748 9.192 1.00 10.07 105 LEU A CA 1
ATOM 654 C C . LEU A 1 105 ? -13.887 11.455 8.670 1.00 10.40 105 LEU A C 1
ATOM 655 O O . LEU A 1 105 ? -15.071 11.439 8.291 1.00 10.33 105 LEU A O 1
ATOM 660 N N . ALA A 1 106 ? -13.096 10.381 8.640 1.00 13.24 106 ALA A N 1
ATOM 661 C CA . ALA A 1 106 ? -13.569 9.081 8.164 1.00 13.96 106 ALA A CA 1
ATOM 662 C C . ALA A 1 106 ? -14.773 8.617 8.986 1.00 14.81 106 ALA A C 1
ATOM 663 O O . ALA A 1 106 ? -15.738 8.077 8.436 1.00 13.13 106 ALA A O 1
ATOM 665 N N . GLU A 1 107 ? -14.718 8.821 10.299 1.00 13.03 107 GLU A N 1
ATOM 666 C CA . GLU A 1 107 ? -15.838 8.428 11.155 1.00 13.94 107 GLU A CA 1
ATOM 667 C C . GLU A 1 107 ? -17.113 9.191 10.768 1.00 15.68 107 GLU A C 1
ATOM 668 O O . GLU A 1 107 ? -18.207 8.659 10.823 1.00 15.22 107 GLU A O 1
ATOM 674 N N . ILE A 1 108 ? -16.970 10.439 10.348 1.00 16.00 108 ILE A N 1
ATOM 675 C CA . ILE A 1 108 ? -18.121 11.212 9.932 1.00 15.81 108 ILE A CA 1
ATOM 676 C C . ILE A 1 108 ? -18.669 10.706 8.582 1.00 17.34 108 ILE A C 1
ATOM 677 O O . ILE A 1 108 ? -19.878 10.735 8.339 1.00 15.85 108 ILE A O 1
ATOM 682 N N . LEU A 1 109 ? -17.793 10.243 7.696 1.00 15.18 109 LEU A N 1
ATOM 683 C CA . LEU A 1 109 ? -18.257 9.796 6.380 1.00 17.90 109 LEU A CA 1
ATOM 684 C C . LEU A 1 109 ? -18.612 8.316 6.329 1.00 20.86 109 LEU A C 1
ATOM 685 O O . LEU A 1 109 ? -19.117 7.836 5.307 1.00 24.26 109 LEU A O 1
ATOM 690 N N . GLN A 1 110 ? -18.354 7.617 7.436 1.00 23.33 110 GLN A N 1
ATOM 691 C CA . GLN A 1 110 ? -18.609 6.178 7.584 1.00 30.26 110 GLN A CA 1
ATOM 692 C C . GLN A 1 110 ? -20.023 5.844 7.160 1.00 32.87 110 GLN A C 1
ATOM 693 O O . GLN A 1 110 ? -20.979 6.340 7.758 1.00 36.83 110 GLN A O 1
#

Foldseek 3Di:
DAAAAPPVDDLQVQLLVCLLVLPVVSNVVSVVVPHDQCRADPQSDGSLQSNLSHVNQNSNVVSVVSPRDCGATNVRDGSLNNCVNNVPVVNNVVSD

B-factor: mean 19.62, std 9.93, range [2.97, 65.76]

Solvent-accessible surface area: 5154 Å² total

Radius of gyration: 11.85 Å; Cα contacts (8 Å, |Δi|>4): 175; chains: 1; bounding box: 29×27×26 Å

Secondary structure (DSSP, 8-state):
----------HHHHHHHHHHHT-HHHHHHHHHTT--TT---TT---HHHHHHHTT-HHHHHHHHHTT------TTS--HHHHHHHHT-HHHHHHH-

CATH classification: 1.25.40.20